Protein AF-A0A1V4Q8U0-F1 (afdb_monomer_lite)

Sequence (64 aa):
LPMSPLCTEDCEGLCSVCGVRMATAEPGHGHEIIDPRWAGLAQKFADVDEESSDTDPEQSRGPQ

Radius of gyration: 26.81 Å; chains: 1; bounding box: 47×50×70 Å

Structure (mmCIF, N/CA/C/O backbone):
data_AF-A0A1V4Q8U0-F1
#
_entry.id   AF-A0A1V4Q8U0-F1
#
loop_
_atom_site.group_PDB
_atom_site.id
_atom_site.type_symbol
_atom_site.label_atom_id
_atom_site.label_alt_id
_atom_site.label_comp_id
_atom_site.label_asym_id
_atom_site.label_entity_id
_atom_site.label_seq_id
_atom_site.pdbx_PDB_ins_code
_atom_site.Cartn_x
_atom_site.Cartn_y
_atom_site.Cartn_z
_atom_site.occupancy
_atom_site.B_iso_or_equiv
_atom_site.auth_seq_id
_atom_site.auth_comp_id
_atom_site.auth_asym_id
_atom_site.auth_atom_id
_atom_site.pdbx_PDB_model_num
ATOM 1 N N . LEU A 1 1 ? 2.416 8.785 28.455 1.00 68.50 1 LEU A N 1
ATOM 2 C CA . LEU A 1 1 ? 1.019 8.831 27.962 1.00 68.50 1 LEU A CA 1
ATOM 3 C C . LEU A 1 1 ? 0.604 7.406 27.626 1.00 68.50 1 LEU A C 1
ATOM 5 O O . LEU A 1 1 ? 1.401 6.745 26.968 1.00 68.50 1 LEU A O 1
ATOM 9 N N . PRO A 1 2 ? -0.547 6.900 28.104 1.00 78.62 2 PRO A N 1
ATOM 10 C CA . PRO A 1 2 ? -1.011 5.576 27.706 1.00 78.62 2 PRO A CA 1
ATOM 11 C C . PRO A 1 2 ? -1.408 5.610 26.226 1.00 78.62 2 PRO A C 1
ATOM 13 O O . PRO A 1 2 ? -2.154 6.491 25.799 1.00 78.62 2 PRO A O 1
ATOM 16 N N . MET A 1 3 ? -0.876 4.677 25.437 1.00 77.50 3 MET A N 1
ATOM 17 C CA . MET A 1 3 ? -1.278 4.510 24.042 1.00 77.50 3 MET A CA 1
ATOM 18 C C . MET A 1 3 ? -2.743 4.068 24.034 1.00 77.50 3 MET A C 1
ATOM 20 O O . MET A 1 3 ? -3.069 3.013 24.570 1.00 77.50 3 MET A O 1
ATOM 24 N N . SER A 1 4 ? -3.631 4.896 23.485 1.00 77.94 4 SER A N 1
ATOM 25 C CA . SER A 1 4 ? -5.039 4.530 23.315 1.00 77.94 4 SER A CA 1
ATOM 26 C C . SER A 1 4 ? -5.157 3.692 22.043 1.00 77.94 4 SER A C 1
ATOM 28 O O . SER A 1 4 ? -4.802 4.202 20.976 1.00 77.94 4 SER A O 1
ATOM 30 N N . PRO A 1 5 ? -5.594 2.423 22.116 1.00 76.00 5 PRO A N 1
ATOM 31 C CA . PRO A 1 5 ? -5.748 1.611 20.920 1.00 76.00 5 PRO A CA 1
ATOM 32 C C . PRO A 1 5 ? -6.826 2.237 20.030 1.00 76.00 5 PRO A C 1
ATOM 34 O O . PRO A 1 5 ? -7.970 2.409 20.440 1.00 76.00 5 PRO A O 1
ATOM 37 N N . LEU A 1 6 ? -6.437 2.619 18.812 1.00 79.38 6 LEU A N 1
ATOM 38 C CA . LEU A 1 6 ? -7.345 3.191 17.810 1.00 79.38 6 LEU A CA 1
ATOM 39 C C . LEU A 1 6 ? -8.219 2.122 17.134 1.00 79.38 6 LEU A C 1
ATOM 41 O O . LEU A 1 6 ? -9.173 2.461 16.441 1.00 79.38 6 LEU A O 1
ATOM 45 N N . CYS A 1 7 ? -7.872 0.846 17.306 1.00 84.75 7 CYS A N 1
ATOM 46 C CA . CYS A 1 7 ? -8.513 -0.297 16.669 1.00 84.75 7 CYS A CA 1
ATOM 47 C C . CYS A 1 7 ? -9.180 -1.200 17.713 1.00 84.75 7 CYS A C 1
ATOM 49 O O . CYS A 1 7 ? -8.649 -1.382 18.808 1.00 84.75 7 CYS A O 1
ATOM 51 N N . THR A 1 8 ? -10.326 -1.775 17.345 1.00 86.31 8 THR A N 1
ATOM 52 C CA . THR A 1 8 ? -10.932 -2.933 18.022 1.00 86.31 8 THR A CA 1
ATOM 53 C C . THR A 1 8 ? -10.108 -4.197 17.758 1.00 86.31 8 THR A C 1
ATOM 55 O O . THR A 1 8 ? -9.269 -4.195 16.858 1.00 86.31 8 THR A O 1
ATOM 58 N N . GLU A 1 9 ? -10.359 -5.283 18.498 1.00 87.12 9 GLU A N 1
ATOM 59 C CA . GLU A 1 9 ? -9.619 -6.547 18.315 1.00 87.12 9 GLU A CA 1
ATOM 60 C C . GLU A 1 9 ? -9.812 -7.146 16.911 1.00 87.12 9 GLU A C 1
ATOM 62 O O . GLU A 1 9 ? -8.850 -7.618 16.316 1.00 87.12 9 GLU A O 1
ATOM 67 N N . ASP A 1 10 ? -11.009 -7.008 16.332 1.00 88.75 10 ASP A N 1
ATOM 68 C CA . ASP A 1 10 ? -11.342 -7.511 14.987 1.00 88.75 10 ASP A CA 1
ATOM 69 C C . ASP A 1 10 ? -11.086 -6.491 13.859 1.00 88.75 10 ASP A C 1
ATOM 71 O O . ASP A 1 10 ? -11.699 -6.547 12.793 1.00 88.75 10 ASP A O 1
ATOM 75 N N . CYS A 1 11 ? -10.242 -5.484 14.086 1.00 90.19 11 CYS A N 1
ATOM 76 C CA . CYS A 1 11 ? -9.972 -4.482 13.059 1.00 90.19 11 CYS A CA 1
ATOM 77 C C . CYS A 1 11 ? -9.031 -5.038 11.982 1.00 90.19 11 CYS A C 1
ATOM 79 O O . CYS A 1 11 ? -7.853 -5.275 12.237 1.00 90.19 11 CYS A O 1
ATOM 81 N N . GLU A 1 12 ? -9.515 -5.130 10.745 1.00 91.44 12 GLU A N 1
ATOM 82 C CA . GLU A 1 12 ? -8.705 -5.541 9.587 1.00 91.44 12 GLU A CA 1
ATOM 83 C C . GLU A 1 12 ? -7.630 -4.509 9.184 1.00 91.44 12 GLU A C 1
ATOM 85 O O . GLU A 1 12 ? -6.769 -4.779 8.348 1.00 91.44 12 GLU A O 1
ATOM 90 N N . GLY A 1 13 ? -7.664 -3.314 9.780 1.00 91.38 13 GLY A N 1
ATOM 91 C CA . GLY A 1 13 ? -6.659 -2.275 9.591 1.00 91.38 13 GLY A CA 1
ATOM 92 C C . GLY A 1 13 ? -6.836 -1.437 8.322 1.00 91.38 13 GLY A C 1
ATOM 93 O O . GLY A 1 13 ? -7.904 -1.375 7.703 1.00 91.38 13 GLY A O 1
ATOM 94 N N . LEU A 1 14 ? -5.767 -0.718 7.978 1.00 93.75 14 LEU A N 1
ATOM 95 C CA . LEU A 1 14 ? -5.687 0.129 6.790 1.00 93.75 14 LEU A CA 1
ATOM 96 C C . LEU A 1 14 ? -4.730 -0.487 5.773 1.00 93.75 14 LEU A C 1
ATOM 98 O O . LEU A 1 14 ? -3.717 -1.080 6.144 1.00 93.75 14 LEU A O 1
ATOM 102 N N . CYS A 1 15 ? -5.006 -0.275 4.490 1.00 94.50 15 CYS A N 1
ATOM 103 C CA . CYS A 1 15 ? -4.055 -0.599 3.439 1.00 94.50 15 CYS A CA 1
ATOM 104 C C . CYS A 1 15 ? -2.767 0.216 3.625 1.00 94.50 15 CYS A C 1
ATOM 106 O O . CYS A 1 15 ? -2.810 1.443 3.710 1.00 94.50 15 CYS A O 1
ATOM 108 N N . SER A 1 16 ? -1.614 -0.451 3.648 1.00 92.50 16 SER A N 1
ATOM 109 C CA . SER A 1 16 ? -0.305 0.191 3.833 1.00 92.50 16 SER A CA 1
ATOM 110 C C . SER A 1 16 ? 0.099 1.111 2.678 1.00 92.50 16 SER A C 1
ATOM 112 O O . SER A 1 16 ? 0.989 1.940 2.845 1.00 92.50 16 SER A O 1
ATOM 114 N N . VAL A 1 17 ? -0.550 0.970 1.519 1.00 94.56 17 VAL A N 1
ATOM 115 C CA . VAL A 1 17 ? -0.246 1.742 0.310 1.00 94.56 17 VAL A CA 1
ATOM 116 C C . VAL A 1 17 ? -1.107 3.002 0.218 1.00 94.56 17 VAL A C 1
ATOM 118 O O . VAL A 1 17 ? -0.577 4.085 -0.004 1.00 94.56 17 VAL A O 1
ATOM 121 N N . CYS A 1 18 ? -2.426 2.887 0.403 1.00 95.50 18 CYS A N 1
ATOM 122 C CA . CYS A 1 18 ? -3.360 4.000 0.176 1.00 95.50 18 CYS A CA 1
ATOM 123 C C . CYS A 1 18 ? -4.168 4.427 1.411 1.00 95.50 18 CYS A C 1
ATOM 125 O O . CYS A 1 18 ? -4.854 5.446 1.371 1.00 95.50 18 CYS A O 1
ATOM 127 N N . GLY A 1 19 ? -4.107 3.673 2.511 1.00 93.19 19 GLY A N 1
ATOM 128 C CA . GLY A 1 19 ? -4.780 4.020 3.763 1.00 93.19 19 GLY A CA 1
ATOM 129 C C . GLY A 1 19 ? -6.289 3.763 3.793 1.00 93.19 19 GLY A C 1
ATOM 130 O O . GLY A 1 19 ? -6.939 4.157 4.761 1.00 93.19 19 GLY A O 1
ATOM 131 N N . VAL A 1 20 ? -6.872 3.111 2.780 1.00 95.12 20 VAL A N 1
ATOM 132 C CA . VAL A 1 20 ? -8.288 2.708 2.831 1.00 95.12 20 VAL A CA 1
ATOM 133 C C . VAL A 1 20 ? -8.510 1.663 3.925 1.00 95.12 20 VAL A C 1
ATOM 135 O O . VAL A 1 20 ? -7.637 0.832 4.182 1.00 95.12 20 VAL A O 1
ATOM 138 N N . ARG A 1 21 ? -9.680 1.692 4.572 1.00 92.94 21 ARG A N 1
ATOM 139 C CA . ARG A 1 21 ? -10.086 0.643 5.516 1.00 92.94 21 ARG A CA 1
ATOM 140 C C . ARG A 1 21 ? -10.323 -0.659 4.766 1.00 92.94 21 ARG A C 1
ATOM 142 O O . ARG A 1 21 ? -11.137 -0.680 3.845 1.00 92.94 21 ARG A O 1
ATOM 149 N N . MET A 1 22 ? -9.661 -1.729 5.202 1.00 92.94 22 MET A N 1
ATOM 150 C CA . MET A 1 22 ? -9.787 -3.035 4.550 1.00 92.94 22 MET A CA 1
ATOM 151 C C . MET A 1 22 ? -11.227 -3.572 4.622 1.00 92.94 22 MET A C 1
ATOM 153 O O . MET A 1 22 ? -11.736 -4.066 3.625 1.00 92.94 22 MET A O 1
ATOM 157 N N . ALA A 1 23 ? -11.929 -3.284 5.723 1.00 91.56 23 ALA A N 1
ATOM 158 C CA . ALA A 1 23 ? -13.333 -3.651 5.943 1.00 91.56 23 ALA A CA 1
ATOM 159 C C . ALA A 1 23 ? -14.327 -3.069 4.931 1.00 91.56 23 ALA A C 1
ATOM 161 O O . ALA A 1 23 ? -15.474 -3.505 4.865 1.00 91.56 23 ALA A O 1
ATOM 162 N N . THR A 1 24 ? -13.921 -2.051 4.172 1.00 93.00 24 THR A N 1
ATOM 163 C CA . THR A 1 24 ? -14.746 -1.423 3.134 1.00 93.00 24 THR A CA 1
ATOM 164 C C . THR A 1 24 ? -14.083 -1.477 1.762 1.00 93.00 24 THR A C 1
ATOM 166 O O . THR A 1 24 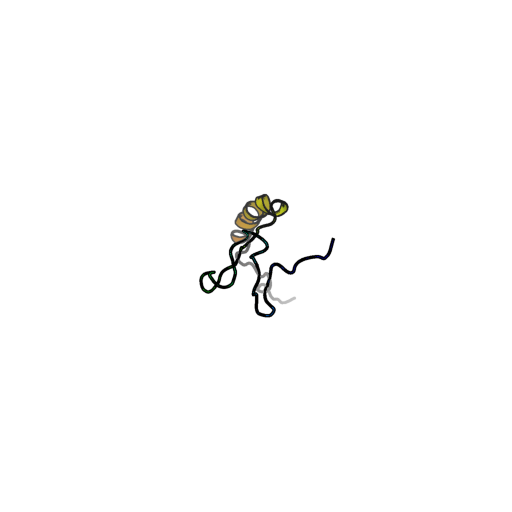? -14.544 -0.805 0.843 1.00 93.00 24 THR A O 1
ATOM 169 N N . ALA A 1 25 ? -12.959 -2.180 1.631 1.00 94.19 25 ALA A N 1
ATOM 170 C CA . ALA A 1 25 ? -12.271 -2.305 0.361 1.00 94.19 25 ALA A CA 1
ATOM 171 C C . ALA A 1 25 ? -13.020 -3.296 -0.542 1.00 94.19 25 ALA A C 1
ATOM 173 O O . ALA A 1 25 ? -13.570 -4.291 -0.074 1.00 94.19 25 ALA A O 1
ATOM 174 N N . GLU A 1 26 ? -13.042 -3.017 -1.844 1.00 93.62 26 GLU A N 1
ATOM 175 C CA . GLU A 1 26 ? -13.674 -3.909 -2.818 1.00 93.62 26 GLU A CA 1
ATOM 176 C C . GLU A 1 26 ? -12.984 -5.288 -2.851 1.00 93.62 26 GLU A C 1
ATOM 178 O O . GLU A 1 26 ? -11.771 -5.383 -2.610 1.00 93.62 26 GLU A O 1
ATOM 183 N N . PRO A 1 27 ? -13.716 -6.368 -3.191 1.00 92.31 27 PRO A N 1
ATOM 184 C CA . PRO A 1 27 ? -13.129 -7.692 -3.353 1.00 92.31 27 PRO A CA 1
ATOM 185 C C . PRO A 1 27 ? -11.953 -7.670 -4.338 1.00 92.31 27 PRO A C 1
ATOM 187 O O . PRO A 1 27 ? -12.081 -7.208 -5.469 1.00 92.31 27 PRO A O 1
ATOM 190 N N . GLY A 1 28 ? -10.798 -8.184 -3.907 1.00 91.06 28 GLY A N 1
ATOM 191 C CA . GLY A 1 28 ? -9.570 -8.176 -4.710 1.00 91.06 28 GLY A CA 1
ATOM 192 C C . GLY A 1 28 ? -8.714 -6.911 -4.573 1.00 91.06 28 GLY A C 1
ATOM 193 O O . GLY A 1 28 ? -7.804 -6.720 -5.376 1.00 91.06 28 GLY A O 1
ATOM 194 N N . HIS A 1 29 ? -8.965 -6.057 -3.573 1.00 95.25 29 HIS A N 1
ATOM 195 C CA . HIS A 1 29 ? -8.137 -4.882 -3.299 1.00 95.25 29 HIS A CA 1
ATOM 196 C C . HIS A 1 29 ? -6.648 -5.235 -3.138 1.00 95.25 29 HIS A C 1
ATOM 198 O O . HIS A 1 29 ? -6.242 -5.932 -2.209 1.00 95.25 29 HIS A O 1
ATOM 204 N N . GLY A 1 30 ? -5.822 -4.695 -4.027 1.00 94.12 30 GLY A N 1
ATOM 205 C CA . GLY A 1 30 ? -4.377 -4.868 -4.029 1.00 94.12 30 GLY A CA 1
ATOM 206 C C . GLY A 1 30 ? -3.713 -3.778 -4.859 1.00 94.12 30 GLY A C 1
ATOM 207 O O . GLY A 1 30 ? -4.372 -3.085 -5.633 1.00 94.12 30 GLY A O 1
ATOM 208 N N . HIS A 1 31 ? -2.405 -3.615 -4.680 1.00 94.38 31 HIS A N 1
ATOM 209 C CA . HIS A 1 31 ? -1.612 -2.668 -5.455 1.00 94.38 31 HIS A CA 1
ATOM 210 C C . HIS A 1 31 ? -0.452 -3.409 -6.100 1.00 94.38 31 HIS A C 1
ATOM 212 O O . HIS A 1 31 ? 0.375 -4.000 -5.406 1.00 94.38 31 HIS A O 1
ATOM 218 N N . GLU A 1 32 ? -0.382 -3.346 -7.424 1.00 90.62 32 GLU A N 1
ATOM 219 C CA . GLU A 1 32 ? 0.808 -3.749 -8.153 1.00 90.62 32 GLU A CA 1
ATOM 220 C C . GLU A 1 32 ? 1.796 -2.581 -8.152 1.00 90.62 32 GLU A C 1
ATOM 222 O O . GLU A 1 32 ? 1.492 -1.483 -8.622 1.00 90.62 32 GLU A O 1
ATOM 227 N N . ILE A 1 33 ? 2.969 -2.805 -7.564 1.00 85.81 33 ILE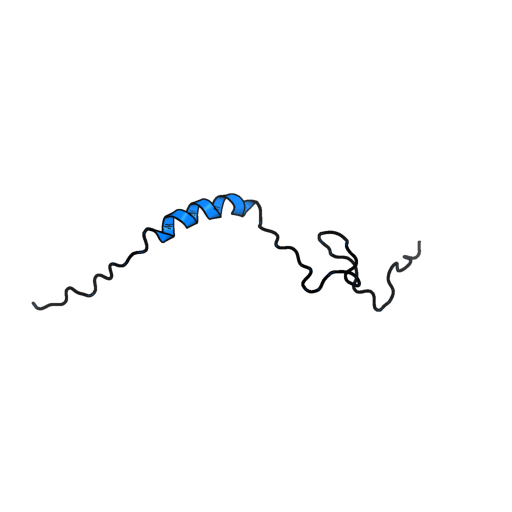 A N 1
ATOM 228 C CA . ILE A 1 33 ? 4.027 -1.803 -7.469 1.00 85.81 33 ILE A CA 1
ATOM 229 C C . ILE A 1 33 ? 5.189 -2.302 -8.312 1.00 85.81 33 ILE A C 1
ATOM 231 O O . ILE A 1 33 ? 5.918 -3.210 -7.915 1.00 85.81 33 ILE A O 1
ATOM 235 N N . ILE A 1 34 ? 5.364 -1.694 -9.480 1.00 84.31 34 ILE A N 1
ATOM 236 C CA . ILE A 1 34 ? 6.524 -1.951 -10.328 1.00 84.31 34 ILE A CA 1
ATOM 237 C C . ILE A 1 34 ? 7.690 -1.121 -9.790 1.00 84.31 34 ILE A C 1
ATOM 239 O O . ILE A 1 34 ? 7.583 0.100 -9.659 1.00 84.31 34 ILE A O 1
ATOM 243 N N . ASP A 1 35 ? 8.806 -1.781 -9.469 1.00 86.25 35 ASP A N 1
ATOM 244 C CA . ASP A 1 35 ? 10.020 -1.096 -9.021 1.00 86.25 35 ASP A CA 1
ATOM 245 C C . ASP A 1 35 ? 10.494 -0.133 -10.130 1.00 86.25 35 ASP A C 1
ATOM 247 O O . ASP A 1 35 ? 10.757 -0.571 -11.257 1.00 86.25 35 ASP A O 1
ATOM 251 N N . PRO A 1 36 ? 10.644 1.174 -9.847 1.00 83.75 36 PRO A N 1
ATOM 252 C CA . PRO A 1 36 ? 11.041 2.157 -10.852 1.00 83.75 36 PRO A CA 1
ATOM 253 C C . PRO A 1 36 ? 12.414 1.864 -11.473 1.00 83.75 36 PRO A C 1
ATOM 255 O O . PRO A 1 36 ? 12.670 2.275 -12.605 1.00 83.75 36 PRO A O 1
ATOM 258 N N . ARG A 1 37 ? 13.294 1.113 -10.798 1.00 86.62 37 ARG A N 1
ATOM 259 C CA . ARG A 1 37 ? 14.582 0.679 -11.367 1.00 86.62 37 ARG A CA 1
ATOM 260 C C . ARG A 1 37 ? 14.402 -0.259 -12.559 1.00 86.62 37 ARG A C 1
ATOM 262 O O . ARG A 1 37 ? 15.298 -0.352 -13.394 1.00 86.62 37 ARG A O 1
ATOM 269 N N . TRP A 1 38 ? 13.274 -0.961 -12.640 1.00 85.12 38 TRP A N 1
ATOM 270 C CA . TRP A 1 38 ? 12.950 -1.876 -13.735 1.00 85.12 38 TRP A CA 1
ATOM 271 C C . TRP A 1 38 ? 12.148 -1.209 -14.857 1.00 85.12 38 TRP A C 1
ATOM 273 O O . TRP A 1 38 ? 11.925 -1.837 -15.888 1.00 85.12 38 TRP A O 1
ATOM 283 N N . ALA A 1 39 ? 11.781 0.071 -14.726 1.00 81.56 39 ALA A N 1
ATOM 284 C CA . ALA A 1 39 ? 10.973 0.781 -15.721 1.00 81.56 39 ALA A CA 1
ATOM 285 C C . ALA A 1 39 ? 11.597 0.786 -17.134 1.00 81.56 39 ALA A C 1
ATOM 287 O O . ALA A 1 39 ? 10.883 0.760 -18.130 1.00 81.56 39 ALA A O 1
ATOM 288 N N . GLY A 1 40 ? 12.931 0.777 -17.237 1.00 79.19 40 GLY A N 1
ATOM 289 C CA . GLY A 1 40 ? 13.647 0.726 -18.519 1.00 79.19 40 GLY A CA 1
ATOM 290 C C . GLY A 1 40 ? 13.906 -0.684 -19.063 1.00 79.19 40 GLY A C 1
ATOM 291 O O . GLY A 1 40 ? 14.535 -0.819 -20.112 1.00 79.19 40 GLY A O 1
ATOM 292 N N . LEU A 1 41 ? 13.491 -1.730 -18.344 1.00 82.56 41 LEU A N 1
ATOM 293 C CA . LEU A 1 41 ? 13.801 -3.117 -18.686 1.00 82.56 41 LEU A CA 1
ATOM 294 C C . LEU A 1 41 ? 12.815 -3.694 -19.713 1.00 82.56 41 LEU A C 1
ATOM 296 O O . LEU A 1 41 ? 13.233 -4.463 -20.570 1.00 82.56 41 LEU A O 1
ATOM 300 N N . ALA A 1 42 ? 11.550 -3.257 -19.694 1.00 76.44 42 ALA A N 1
ATOM 301 C CA . ALA A 1 42 ? 10.523 -3.679 -20.655 1.00 76.44 42 ALA A CA 1
ATOM 302 C C . ALA A 1 42 ? 10.961 -3.471 -22.118 1.00 76.44 42 ALA A C 1
ATOM 304 O O . ALA A 1 42 ? 10.816 -4.367 -22.941 1.00 76.44 42 ALA A O 1
ATOM 305 N N . GLN A 1 43 ? 11.602 -2.334 -22.412 1.00 76.50 43 GLN A N 1
ATOM 306 C CA . GLN A 1 43 ? 12.098 -2.023 -23.758 1.00 76.50 43 GLN A CA 1
ATOM 307 C C . GLN A 1 43 ? 13.213 -2.960 -24.224 1.00 76.50 43 GLN A C 1
ATOM 309 O O . GLN A 1 43 ? 13.357 -3.171 -25.414 1.00 76.50 43 GLN A O 1
ATOM 314 N N . LYS A 1 44 ? 14.003 -3.525 -23.305 1.00 76.94 44 LYS A N 1
ATOM 315 C CA . LYS A 1 44 ? 15.107 -4.431 -23.656 1.00 76.94 44 LYS A CA 1
ATOM 316 C C . LYS A 1 44 ? 14.624 -5.843 -23.967 1.00 76.94 44 LYS A C 1
ATOM 318 O O . LYS A 1 44 ? 15.328 -6.576 -24.647 1.00 76.94 44 LYS A O 1
ATOM 323 N N . PHE A 1 45 ? 13.469 -6.227 -23.423 1.00 79.19 45 PHE A N 1
ATOM 324 C CA . PHE A 1 45 ? 12.903 -7.555 -23.632 1.00 79.19 45 PHE A CA 1
ATOM 325 C C . PHE A 1 45 ? 11.935 -7.626 -24.818 1.00 79.19 45 PHE A C 1
ATOM 327 O O . PHE A 1 45 ? 11.750 -8.702 -25.360 1.00 79.19 45 PHE A O 1
ATOM 334 N N . ALA A 1 46 ? 11.392 -6.498 -25.284 1.00 71.44 46 ALA A N 1
ATOM 335 C CA . ALA A 1 46 ? 10.614 -6.462 -26.524 1.00 71.44 46 ALA A CA 1
ATOM 336 C C . ALA A 1 46 ? 11.435 -6.875 -27.767 1.00 71.44 46 ALA A C 1
ATOM 338 O O . ALA A 1 46 ? 10.868 -7.364 -28.737 1.00 71.44 46 ALA A O 1
ATOM 339 N N . ASP A 1 47 ? 12.762 -6.709 -27.726 1.00 66.25 47 ASP A N 1
ATOM 340 C CA . ASP A 1 47 ? 13.660 -7.027 -28.842 1.00 66.25 47 ASP A CA 1
ATOM 341 C C . ASP A 1 47 ? 14.077 -8.516 -28.897 1.00 66.25 47 ASP A C 1
ATOM 343 O O . ASP A 1 47 ? 14.525 -8.983 -29.940 1.00 66.25 47 ASP A O 1
ATOM 347 N N . VAL A 1 48 ? 13.950 -9.286 -27.802 1.00 63.62 48 VAL A N 1
ATOM 348 C CA . VAL A 1 48 ? 14.412 -10.697 -27.754 1.00 63.62 48 VAL A CA 1
ATOM 349 C C . VAL A 1 48 ? 13.376 -11.714 -28.246 1.00 63.62 48 VAL A C 1
ATOM 351 O O . VAL A 1 48 ? 13.745 -12.845 -28.570 1.00 63.62 48 VAL A O 1
ATOM 354 N N . ASP A 1 49 ? 12.103 -11.326 -28.354 1.00 59.38 49 ASP A N 1
ATOM 355 C CA . ASP A 1 49 ? 11.037 -12.189 -28.884 1.00 59.38 49 ASP A CA 1
ATOM 356 C C . ASP A 1 49 ? 11.136 -12.388 -30.415 1.00 59.38 49 ASP A C 1
ATOM 358 O O . ASP A 1 49 ? 10.674 -13.402 -30.934 1.00 59.38 49 ASP A O 1
ATOM 362 N N . GLU A 1 50 ? 11.804 -11.482 -31.141 1.00 58.34 50 GLU A N 1
ATOM 363 C CA . GLU A 1 50 ? 11.990 -11.569 -32.604 1.00 58.34 50 GLU A CA 1
ATOM 364 C C . GLU A 1 50 ? 13.170 -12.480 -33.017 1.00 58.34 50 GLU A C 1
ATOM 366 O O . GLU A 1 50 ? 13.201 -12.987 -34.138 1.00 58.34 50 GLU A O 1
ATOM 371 N N . GLU A 1 51 ? 14.136 -12.737 -32.124 1.00 56.09 51 GLU A N 1
ATOM 372 C CA . GLU A 1 51 ? 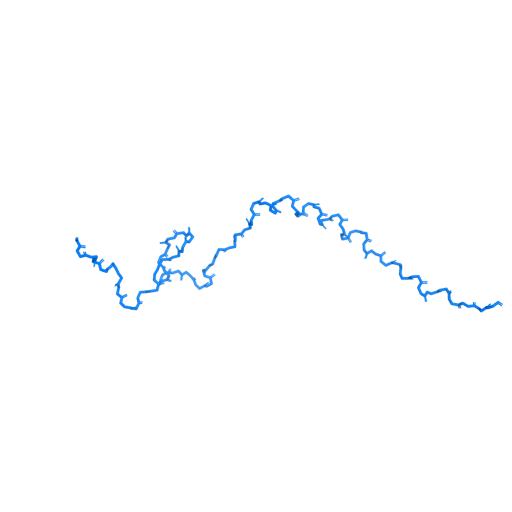15.362 -13.507 -32.427 1.00 56.09 51 GLU A CA 1
ATOM 373 C C . GLU A 1 51 ? 15.321 -14.956 -31.897 1.00 56.09 51 GLU A C 1
ATOM 375 O O . GLU A 1 51 ? 16.293 -15.702 -31.987 1.00 56.09 51 GLU A O 1
ATOM 380 N N . SER A 1 52 ? 14.167 -15.390 -31.383 1.00 56.41 52 SER A N 1
ATOM 381 C CA . SER A 1 52 ? 13.930 -16.765 -30.921 1.00 56.41 52 SER A CA 1
ATOM 382 C C . SER A 1 52 ? 13.083 -17.565 -31.920 1.00 56.41 52 SER A C 1
ATOM 384 O O . SER A 1 52 ? 12.225 -18.353 -31.527 1.00 56.41 52 SER A O 1
ATOM 386 N N . SER A 1 53 ? 13.295 -17.368 -33.225 1.00 46.97 53 SER A N 1
ATOM 387 C CA . SER A 1 53 ? 12.814 -18.309 -34.242 1.00 46.97 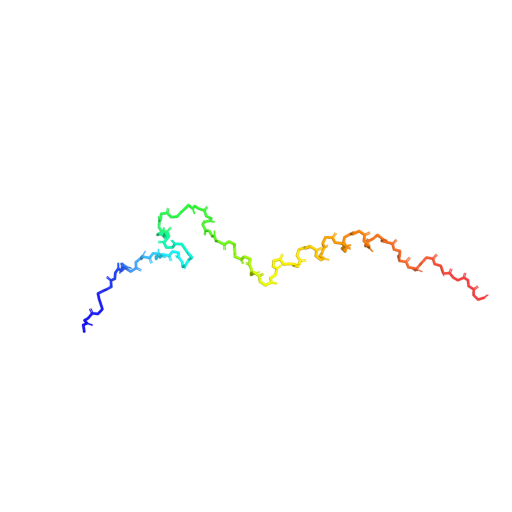53 SER A CA 1
ATOM 388 C C . SER A 1 53 ? 13.927 -19.302 -34.582 1.00 46.97 53 SER A C 1
ATOM 390 O O . SER A 1 53 ? 14.864 -19.009 -35.312 1.00 46.97 53 SER A O 1
ATOM 392 N N . ASP A 1 54 ? 13.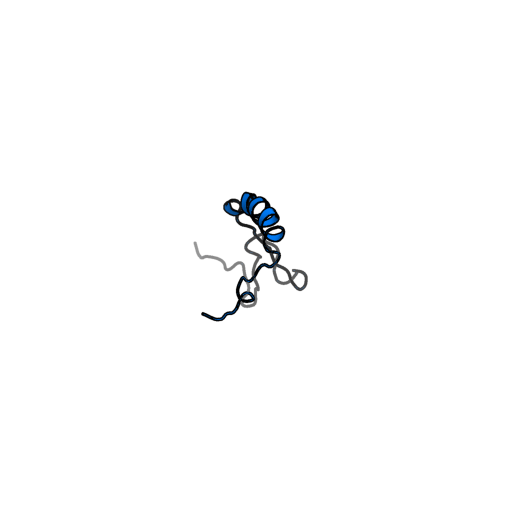824 -20.465 -33.942 1.00 60.53 54 ASP A N 1
ATOM 393 C CA . ASP A 1 54 ? 14.209 -21.792 -34.428 1.00 60.53 54 ASP A CA 1
ATOM 394 C C . ASP A 1 54 ? 15.356 -21.865 -35.457 1.00 60.53 54 ASP A C 1
ATOM 396 O O . ASP A 1 54 ? 15.174 -21.688 -36.662 1.00 60.53 54 ASP A O 1
ATOM 400 N N . THR A 1 55 ? 16.545 -22.263 -35.006 1.00 50.09 55 THR A N 1
ATOM 401 C CA . THR A 1 55 ? 17.321 -23.232 -35.792 1.00 50.09 55 THR A CA 1
ATOM 402 C C . THR A 1 55 ? 18.120 -24.129 -34.855 1.00 50.09 55 THR A C 1
ATOM 404 O O . THR A 1 55 ? 19.252 -23.837 -34.473 1.00 50.09 55 THR A O 1
ATOM 407 N N . ASP A 1 56 ? 17.496 -25.235 -34.465 1.00 59.25 56 ASP A N 1
ATOM 408 C CA . ASP A 1 56 ? 18.174 -26.393 -33.892 1.00 59.25 56 ASP A CA 1
ATOM 409 C C . ASP A 1 56 ? 19.093 -27.026 -34.969 1.00 59.25 56 ASP A C 1
ATOM 411 O O . ASP A 1 56 ? 18.605 -27.410 -36.038 1.00 59.25 56 ASP A O 1
ATOM 415 N N . PRO A 1 57 ? 20.426 -27.113 -34.777 1.00 56.81 57 PRO A N 1
ATOM 416 C CA . PRO A 1 57 ? 21.323 -27.653 -35.796 1.00 56.81 57 PRO A CA 1
ATOM 417 C C . PRO A 1 57 ? 21.415 -29.195 -35.774 1.00 56.81 57 PRO A C 1
ATOM 419 O O . PRO A 1 57 ? 22.271 -29.754 -36.467 1.00 56.81 57 PRO A O 1
ATOM 422 N N . GLU A 1 58 ? 20.555 -29.921 -35.043 1.00 61.84 58 GLU A N 1
ATOM 423 C CA . GLU A 1 58 ? 20.604 -31.391 -34.926 1.00 61.84 58 GLU A CA 1
ATOM 424 C C . GLU A 1 58 ? 19.980 -32.145 -36.128 1.00 61.84 58 GLU A C 1
ATOM 426 O O . GLU A 1 58 ? 19.636 -33.318 -36.034 1.00 61.84 58 GLU A O 1
ATOM 431 N N . GLN A 1 59 ? 19.873 -31.518 -37.308 1.00 60.03 59 GLN A N 1
ATOM 432 C CA . GLN A 1 59 ? 19.322 -32.139 -38.532 1.00 60.03 59 GLN A CA 1
ATOM 433 C C . GLN A 1 59 ? 20.345 -32.344 -39.664 1.00 60.03 59 GLN A C 1
ATOM 435 O O . GLN A 1 59 ? 19.975 -32.548 -40.819 1.00 60.0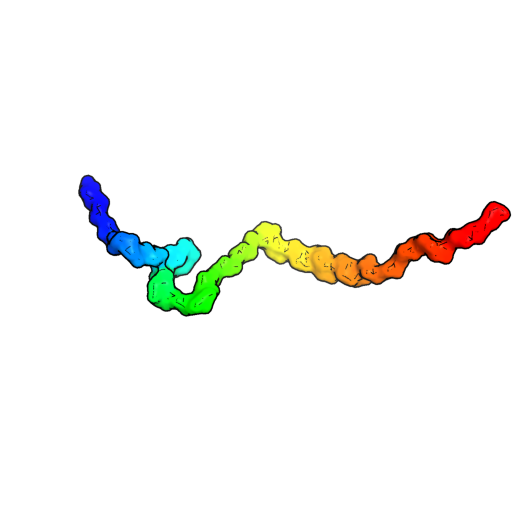3 59 GLN A O 1
ATOM 440 N N . SER A 1 60 ? 21.646 -32.356 -39.358 1.00 58.34 60 SER A N 1
ATOM 441 C CA . SER A 1 60 ? 22.693 -32.750 -40.320 1.00 58.34 60 SER A CA 1
ATOM 442 C C . SER A 1 60 ? 23.518 -33.938 -39.813 1.00 58.34 60 SER A C 1
ATOM 444 O O . SER A 1 60 ? 24.709 -33.854 -39.527 1.00 58.34 60 SER A O 1
ATOM 446 N N . ARG A 1 61 ? 22.869 -35.097 -39.672 1.00 70.56 61 ARG A N 1
ATOM 447 C CA . ARG A 1 61 ? 23.515 -36.337 -39.220 1.00 70.56 61 ARG A CA 1
ATOM 448 C C . ARG A 1 61 ? 24.026 -37.200 -40.397 1.00 70.56 61 ARG A C 1
ATOM 450 O O . ARG A 1 61 ? 23.229 -37.873 -41.038 1.00 70.56 61 ARG A O 1
ATOM 457 N N . GLY A 1 62 ? 25.357 -37.271 -40.562 1.00 50.06 62 GLY A N 1
ATOM 458 C CA . GLY A 1 62 ? 26.158 -38.475 -40.928 1.00 50.06 62 GLY A CA 1
ATOM 459 C C . GLY A 1 62 ? 26.352 -38.865 -42.414 1.00 50.06 62 GLY A C 1
ATOM 460 O O . GLY A 1 62 ? 25.795 -38.205 -43.285 1.00 50.06 62 GLY A O 1
ATOM 461 N N . PRO A 1 63 ? 27.073 -39.977 -42.726 1.00 60.66 63 PRO A N 1
ATOM 462 C CA . PRO A 1 63 ? 28.164 -40.658 -42.007 1.00 60.66 63 PRO A CA 1
ATOM 463 C C . PRO A 1 63 ? 29.550 -40.483 -42.697 1.00 60.66 63 PRO A C 1
ATOM 465 O O . PRO A 1 63 ? 29.604 -40.154 -43.873 1.00 60.66 63 PRO A O 1
ATOM 468 N N . GLN A 1 64 ? 30.620 -40.733 -41.922 1.00 54.44 64 GLN A N 1
ATOM 469 C CA . GLN A 1 64 ? 32.054 -40.932 -42.263 1.00 54.44 64 GLN A CA 1
ATOM 470 C C . GLN A 1 64 ? 32.514 -40.658 -43.707 1.00 54.44 64 GLN A C 1
ATOM 472 O O . GLN A 1 64 ? 32.200 -41.483 -44.595 1.00 54.44 64 GLN A O 1
#

Secondary structure (DSSP, 8-state):
------S-TT---B-TTT--BGGGSPTT-------GGGTTTHHHHTTTSSS------TT-----

pLDDT: mean 78.72, std 14.46, range [46.97, 95.5]

Foldseek 3Di:
DDDDDPDDPPQPAADPPPRHGPVPDDPPDDDDDDDVVCVVVVVVVVVVVVVPPDDDPVPDDDDD